Protein AF-A0A817C315-F1 (afdb_monomer_lite)

Structure (mmCIF, N/CA/C/O backbone):
data_AF-A0A817C315-F1
#
_entry.id   AF-A0A817C315-F1
#
loop_
_atom_site.group_PDB
_atom_site.id
_atom_site.type_symbol
_atom_site.label_atom_id
_atom_site.label_alt_id
_atom_site.label_comp_id
_atom_site.label_asym_id
_atom_site.label_entity_id
_atom_site.label_seq_id
_atom_site.pdbx_PDB_ins_code
_atom_site.Cartn_x
_atom_site.Cartn_y
_atom_site.Cartn_z
_atom_site.occupancy
_atom_site.B_iso_or_equiv
_atom_site.auth_seq_id
_atom_site.auth_comp_id
_atom_site.auth_asym_id
_atom_site.auth_ato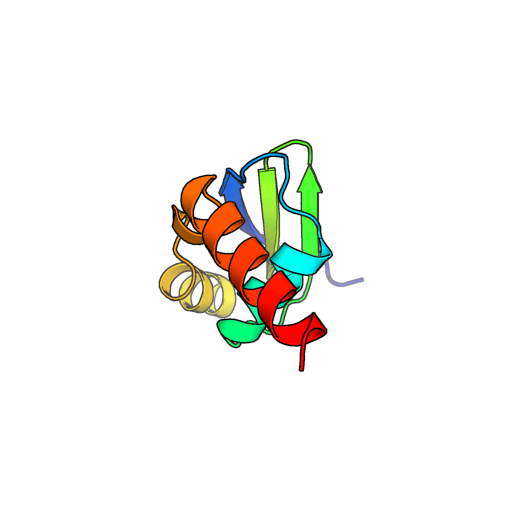m_id
_atom_site.pdbx_PDB_model_num
ATOM 1 N N . MET A 1 1 ? -22.874 -10.186 3.978 1.00 50.19 1 MET A N 1
ATOM 2 C CA . MET A 1 1 ? -21.522 -9.624 3.742 1.00 50.19 1 MET A CA 1
ATOM 3 C C . MET A 1 1 ? -21.454 -8.208 4.305 1.00 50.19 1 MET A C 1
ATOM 5 O O . MET A 1 1 ? -22.123 -7.330 3.773 1.00 50.19 1 MET A O 1
ATOM 9 N N . ARG A 1 2 ? -20.713 -7.958 5.395 1.00 55.81 2 ARG A N 1
ATOM 10 C CA . ARG A 1 2 ? -20.494 -6.577 5.869 1.00 55.81 2 ARG A CA 1
ATOM 11 C C . ARG A 1 2 ? -19.581 -5.866 4.859 1.00 55.81 2 ARG A C 1
ATOM 13 O O . ARG A 1 2 ? -18.416 -6.230 4.754 1.00 55.81 2 ARG A O 1
ATOM 20 N N . ARG A 1 3 ? -20.130 -4.916 4.093 1.00 73.44 3 ARG A N 1
ATOM 21 C CA . ARG A 1 3 ? -19.379 -4.067 3.153 1.00 73.44 3 ARG A CA 1
ATOM 22 C C . ARG A 1 3 ? -18.389 -3.210 3.946 1.00 73.44 3 ARG A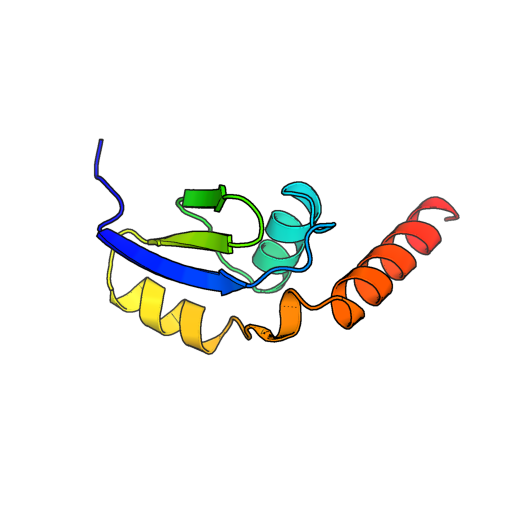 C 1
ATOM 24 O O . ARG A 1 3 ? -18.782 -2.602 4.941 1.00 73.44 3 ARG A O 1
ATOM 31 N N . TYR A 1 4 ? -17.126 -3.180 3.530 1.00 78.56 4 TYR A N 1
ATOM 32 C CA . TYR A 1 4 ? -16.163 -2.191 4.018 1.00 78.56 4 TYR A CA 1
ATOM 33 C C . TYR A 1 4 ? -16.739 -0.803 3.731 1.00 78.56 4 TYR A C 1
ATOM 35 O O . TYR A 1 4 ? -17.329 -0.593 2.677 1.00 78.56 4 TYR A O 1
ATOM 43 N N . ARG A 1 5 ? -16.703 0.113 4.698 1.00 84.75 5 ARG A N 1
ATOM 44 C CA . ARG A 1 5 ? -17.296 1.456 4.532 1.00 84.75 5 ARG A CA 1
ATOM 45 C C . ARG A 1 5 ? -16.243 2.554 4.485 1.00 84.75 5 ARG A C 1
ATOM 47 O O . ARG A 1 5 ? -16.516 3.629 3.968 1.00 84.75 5 ARG A O 1
ATOM 54 N N . TYR A 1 6 ? -15.049 2.263 4.989 1.00 90.75 6 TYR A N 1
ATOM 55 C CA . TYR A 1 6 ? -13.959 3.214 5.132 1.00 90.75 6 TYR A CA 1
ATOM 56 C C . TYR A 1 6 ? -12.779 2.746 4.300 1.00 90.75 6 TYR A C 1
ATOM 58 O O . TYR A 1 6 ? -12.459 1.557 4.307 1.00 90.75 6 TYR A O 1
ATOM 66 N N . TYR A 1 7 ? -12.138 3.674 3.597 1.00 91.50 7 TYR A N 1
ATOM 67 C CA . TYR A 1 7 ? -11.086 3.348 2.644 1.00 91.50 7 TYR A CA 1
ATOM 68 C C . TYR A 1 7 ? -9.933 4.334 2.741 1.00 91.50 7 TYR A C 1
ATOM 70 O O . TYR A 1 7 ? -10.139 5.513 3.041 1.00 91.50 7 TYR A O 1
ATOM 78 N N . ILE A 1 8 ? -8.740 3.839 2.437 1.00 91.44 8 ILE A N 1
ATOM 79 C CA . ILE A 1 8 ? -7.573 4.652 2.108 1.00 91.44 8 ILE A CA 1
ATOM 80 C C . ILE A 1 8 ? -7.212 4.363 0.653 1.00 91.44 8 ILE A C 1
ATOM 82 O O . ILE A 1 8 ? -7.346 3.224 0.195 1.00 91.44 8 ILE A O 1
ATOM 86 N N . LYS A 1 9 ? -6.801 5.404 -0.070 1.00 93.31 9 LYS A N 1
ATOM 87 C CA . LYS A 1 9 ? -6.418 5.334 -1.478 1.00 93.31 9 LYS A CA 1
ATOM 88 C C . LYS A 1 9 ? -5.003 5.877 -1.641 1.00 93.31 9 LYS A C 1
ATOM 90 O O . LYS A 1 9 ? -4.723 6.942 -1.103 1.00 93.31 9 LYS A O 1
ATOM 95 N N . TYR A 1 10 ? -4.163 5.169 -2.387 1.00 92.69 10 TYR A N 1
ATOM 96 C CA . TYR A 1 10 ? -2.791 5.582 -2.689 1.00 92.69 10 TYR A CA 1
ATOM 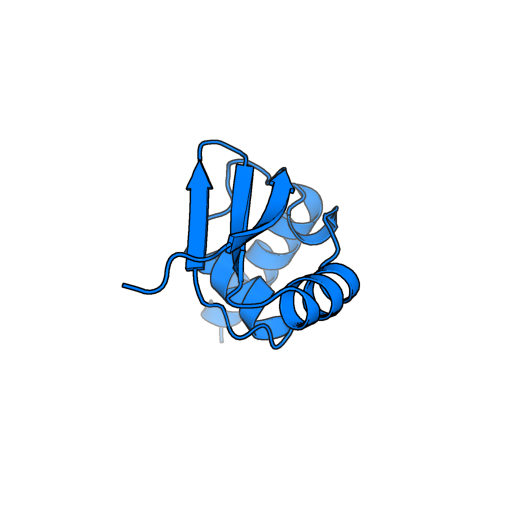97 C C . TYR A 1 10 ? -2.503 5.438 -4.176 1.00 92.69 10 TYR A C 1
ATOM 99 O O . TYR A 1 10 ? -2.909 4.443 -4.783 1.00 92.69 10 TYR A O 1
ATOM 107 N N . ASN A 1 11 ? -1.753 6.382 -4.743 1.00 94.25 11 ASN A N 1
ATOM 108 C CA . ASN A 1 11 ? -1.148 6.159 -6.048 1.00 94.25 11 ASN A CA 1
ATOM 109 C C . ASN A 1 11 ? 0.029 5.197 -5.898 1.00 94.25 11 ASN A C 1
ATOM 111 O O . ASN A 1 11 ? 0.882 5.361 -5.026 1.00 94.25 11 ASN A O 1
ATOM 115 N N . ILE A 1 12 ? 0.085 4.190 -6.761 1.00 94.50 12 ILE A N 1
ATOM 116 C CA . ILE A 1 12 ? 1.152 3.199 -6.766 1.00 94.50 12 ILE A CA 1
ATOM 117 C C . ILE A 1 12 ? 1.904 3.236 -8.084 1.00 94.50 12 ILE A C 1
ATOM 119 O O . ILE A 1 12 ? 1.347 3.429 -9.164 1.00 94.50 12 ILE A O 1
ATOM 123 N N . TYR A 1 13 ? 3.203 2.980 -8.015 1.00 95.06 13 TYR A N 1
ATOM 124 C CA . TYR A 1 13 ? 3.970 2.694 -9.212 1.00 95.06 13 TYR A CA 1
ATOM 125 C C . TYR A 1 13 ? 3.419 1.431 -9.891 1.00 95.06 13 TYR A C 1
ATOM 127 O O . TYR A 1 13 ? 3.351 0.374 -9.268 1.00 95.06 13 TYR A O 1
ATOM 135 N N . TYR A 1 14 ? 3.076 1.522 -11.179 1.00 92.56 14 TYR A N 1
ATOM 136 C CA . TYR A 1 14 ? 2.343 0.487 -11.933 1.00 92.56 14 TYR A CA 1
ATOM 137 C C . TYR A 1 14 ? 2.955 -0.928 -11.901 1.00 92.56 14 TYR A C 1
ATOM 139 O O . TYR A 1 14 ? 2.287 -1.901 -12.232 1.00 92.56 14 TYR A O 1
ATOM 147 N N . ARG A 1 15 ? 4.237 -1.070 -11.532 1.00 92.94 15 ARG A N 1
ATOM 148 C CA . ARG A 1 15 ? 4.905 -2.379 -11.405 1.00 92.94 15 ARG A CA 1
ATOM 149 C C . ARG A 1 15 ? 4.730 -3.039 -10.036 1.00 92.94 15 ARG A C 1
ATOM 151 O O . ARG A 1 15 ? 5.234 -4.148 -9.844 1.00 92.94 15 ARG A O 1
ATOM 158 N N . PHE A 1 16 ? 4.068 -2.391 -9.078 1.00 92.38 16 PHE A N 1
ATOM 159 C CA . PHE A 1 16 ? 3.744 -3.021 -7.802 1.00 92.38 16 PHE A CA 1
ATOM 160 C C . PHE A 1 16 ? 2.769 -4.173 -8.015 1.00 92.38 16 PHE A C 1
ATOM 162 O O . PHE A 1 16 ? 1.638 -3.997 -8.452 1.00 92.38 16 PHE A O 1
ATOM 169 N N . THR A 1 17 ? 3.215 -5.377 -7.671 1.00 91.12 17 THR A N 1
ATOM 170 C CA . THR A 1 17 ? 2.355 -6.556 -7.682 1.00 91.12 17 THR A CA 1
ATOM 171 C C . THR A 1 17 ? 1.566 -6.637 -6.380 1.00 91.12 17 T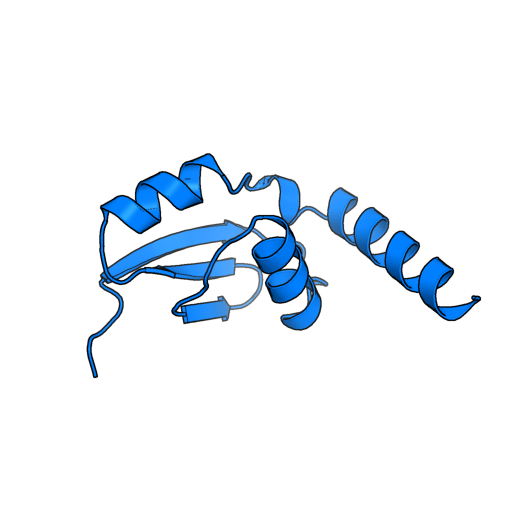HR A C 1
ATOM 173 O O . THR A 1 17 ? 2.029 -6.202 -5.323 1.00 91.12 17 THR A O 1
ATOM 176 N N . MET A 1 18 ? 0.405 -7.295 -6.420 1.00 91.00 18 MET A N 1
ATOM 177 C CA . MET A 1 18 ? -0.392 -7.574 -5.219 1.00 91.00 18 MET A CA 1
ATOM 178 C C . MET A 1 18 ? 0.414 -8.314 -4.134 1.00 91.00 18 MET A C 1
ATOM 180 O O . MET A 1 18 ? 0.171 -8.126 -2.943 1.00 91.00 18 MET A O 1
ATOM 184 N N . LYS A 1 19 ? 1.401 -9.134 -4.528 1.00 89.69 19 LYS A N 1
ATOM 185 C CA . LYS A 1 19 ? 2.318 -9.805 -3.597 1.00 89.69 19 LYS A CA 1
ATOM 186 C C . LYS A 1 19 ? 3.166 -8.795 -2.814 1.00 89.69 19 LYS A C 1
ATOM 188 O O . LYS A 1 19 ? 3.137 -8.823 -1.589 1.00 89.69 19 LYS A O 1
ATOM 193 N N . LEU A 1 20 ? 3.847 -7.882 -3.513 1.00 89.50 20 LEU A N 1
ATOM 194 C CA . LEU A 1 20 ? 4.676 -6.843 -2.888 1.00 89.50 20 LEU A CA 1
ATOM 195 C C . LEU A 1 20 ? 3.847 -5.906 -2.003 1.00 89.50 20 LEU A C 1
ATOM 197 O O . LEU A 1 20 ? 4.278 -5.546 -0.912 1.00 89.50 20 LEU A O 1
ATOM 201 N N . ILE A 1 21 ? 2.637 -5.549 -2.443 1.00 91.06 21 ILE A N 1
ATOM 202 C CA . ILE A 1 21 ? 1.707 -4.737 -1.648 1.00 91.06 21 ILE A CA 1
ATOM 203 C C . ILE A 1 21 ? 1.391 -5.448 -0.328 1.00 91.06 21 ILE A C 1
ATOM 205 O O . ILE A 1 21 ? 1.588 -4.876 0.740 1.00 91.06 21 ILE A O 1
ATOM 209 N N . LYS A 1 22 ? 0.970 -6.718 -0.375 1.00 89.44 22 LYS A N 1
ATOM 210 C CA . LYS A 1 22 ? 0.678 -7.504 0.837 1.00 89.44 22 LYS A CA 1
ATOM 211 C C . LYS A 1 22 ? 1.895 -7.646 1.755 1.00 89.44 22 LYS A C 1
ATOM 213 O O . LYS A 1 22 ? 1.735 -7.640 2.970 1.00 89.44 22 LYS A O 1
ATOM 218 N N . GLU A 1 23 ? 3.100 -7.762 1.206 1.00 88.38 23 GLU A N 1
ATOM 219 C CA . GLU A 1 23 ? 4.334 -7.810 1.998 1.00 88.38 23 GLU A CA 1
ATOM 220 C C . GLU A 1 23 ? 4.616 -6.489 2.717 1.00 88.38 23 GLU A C 1
ATOM 222 O O . GLU A 1 23 ? 4.869 -6.508 3.919 1.00 88.38 23 GLU A O 1
ATOM 227 N N . ILE A 1 24 ? 4.525 -5.348 2.023 1.00 88.69 24 ILE A N 1
ATOM 228 C CA . ILE A 1 24 ? 4.682 -4.021 2.641 1.00 88.69 24 ILE A CA 1
ATOM 229 C C . ILE A 1 24 ? 3.671 -3.848 3.768 1.00 88.69 24 ILE A C 1
ATOM 231 O O . ILE A 1 24 ? 4.033 -3.471 4.881 1.00 88.69 24 ILE A O 1
ATOM 235 N N . LEU A 1 25 ? 2.406 -4.160 3.502 1.00 88.69 25 LEU A N 1
ATOM 236 C CA . LEU A 1 25 ? 1.363 -4.002 4.499 1.00 88.69 25 LEU A CA 1
ATOM 237 C C . LEU A 1 25 ? 1.577 -4.954 5.699 1.00 88.69 25 LEU A C 1
ATOM 239 O O . LEU A 1 25 ? 1.342 -4.555 6.834 1.00 88.69 25 LEU A O 1
ATOM 243 N N . ARG A 1 26 ? 2.065 -6.188 5.486 1.00 87.88 26 ARG A N 1
ATOM 244 C CA . ARG A 1 26 ? 2.448 -7.105 6.579 1.00 87.88 26 ARG A CA 1
ATOM 245 C C . ARG A 1 26 ? 3.611 -6.572 7.415 1.00 87.88 26 ARG A C 1
ATOM 247 O O . ARG A 1 26 ? 3.542 -6.669 8.634 1.00 87.88 26 ARG A O 1
ATOM 254 N N . LYS A 1 27 ? 4.649 -6.010 6.783 1.00 87.06 27 LYS A N 1
ATOM 255 C CA . LYS A 1 27 ? 5.800 -5.398 7.479 1.00 87.06 27 LYS A CA 1
ATOM 256 C C . LYS A 1 27 ? 5.386 -4.228 8.377 1.00 87.06 27 LYS A C 1
ATOM 258 O O . LYS A 1 27 ? 6.030 -3.997 9.386 1.00 87.06 27 LYS A O 1
ATOM 263 N N . ASN A 1 28 ? 4.308 -3.530 8.022 1.00 85.12 28 ASN A N 1
ATOM 264 C CA . ASN A 1 28 ? 3.725 -2.446 8.816 1.00 85.12 28 ASN A CA 1
ATOM 265 C C . ASN A 1 28 ? 2.628 -2.934 9.789 1.00 85.12 28 ASN A C 1
ATOM 267 O O . ASN A 1 28 ? 1.815 -2.139 10.248 1.00 85.12 28 ASN A O 1
ATOM 271 N N . GLU A 1 29 ? 2.554 -4.244 10.062 1.00 85.56 29 GLU A N 1
ATOM 272 C CA . GLU A 1 29 ? 1.598 -4.866 10.997 1.00 85.56 29 GLU A CA 1
ATOM 273 C C . GLU A 1 29 ? 0.114 -4.600 10.683 1.00 85.56 29 GLU A C 1
ATOM 275 O O . GLU A 1 29 ? -0.775 -4.618 11.543 1.00 85.56 29 GLU A O 1
ATOM 280 N N . ILE A 1 30 ? -0.190 -4.397 9.405 1.00 82.56 30 ILE A N 1
ATOM 281 C CA . ILE A 1 30 ? -1.533 -4.044 8.965 1.00 82.56 30 ILE A CA 1
ATOM 282 C C . ILE A 1 30 ? -2.305 -5.318 8.722 1.00 82.56 30 ILE A C 1
ATOM 284 O O . ILE A 1 30 ? -2.028 -6.064 7.788 1.00 82.56 30 ILE A O 1
ATOM 288 N N . LYS A 1 31 ? -3.316 -5.583 9.545 1.00 74.31 31 LYS A N 1
ATOM 289 C CA . LYS A 1 31 ? -4.193 -6.739 9.352 1.00 74.31 31 LYS A CA 1
ATOM 290 C C . LYS A 1 31 ? -5.237 -6.364 8.299 1.00 74.31 31 LYS A C 1
ATOM 292 O O . LYS A 1 31 ? -6.258 -5.757 8.612 1.00 74.31 31 LYS A O 1
ATOM 297 N N . HIS A 1 32 ? -4.944 -6.643 7.025 1.00 65.50 32 HIS A N 1
ATOM 298 C CA . HIS A 1 32 ? -5.810 -6.232 5.913 1.00 65.50 32 HIS A CA 1
ATOM 299 C C . HIS A 1 32 ? -7.174 -6.911 6.009 1.00 65.50 32 HIS A C 1
ATOM 301 O O . HIS A 1 32 ? -7.258 -8.105 6.296 1.00 65.50 32 HIS A O 1
ATOM 307 N N . ILE A 1 33 ? -8.231 -6.168 5.686 1.00 71.38 33 ILE A N 1
ATOM 308 C CA . ILE A 1 33 ? -9.584 -6.720 5.621 1.00 71.38 33 ILE A CA 1
ATOM 309 C C . ILE A 1 33 ? -10.098 -6.743 4.170 1.00 71.38 33 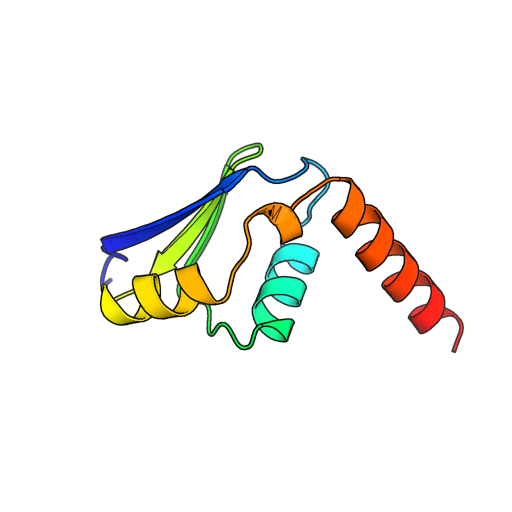ILE A C 1
ATOM 311 O O . ILE A 1 33 ? -10.788 -7.686 3.782 1.00 71.38 33 ILE A O 1
ATOM 315 N N . HIS A 1 34 ? -9.668 -5.787 3.336 1.00 87.56 34 HIS A N 1
ATOM 316 C CA . HIS A 1 34 ? -9.837 -5.807 1.880 1.00 87.56 34 HIS A CA 1
ATOM 317 C C . HIS A 1 34 ? -8.761 -4.961 1.189 1.00 87.56 34 HIS A C 1
ATOM 319 O O . HIS A 1 34 ? -8.478 -3.857 1.647 1.00 87.56 34 HIS A O 1
ATOM 325 N N . VAL A 1 35 ? -8.157 -5.473 0.115 1.00 91.12 35 VAL A N 1
ATOM 326 C CA . VAL A 1 35 ? -7.150 -4.761 -0.689 1.00 91.12 35 VAL A CA 1
ATOM 327 C C . VAL A 1 35 ? -7.465 -4.992 -2.156 1.00 91.12 35 VAL A C 1
ATOM 329 O O . VAL A 1 35 ? -7.599 -6.142 -2.576 1.00 91.12 35 VAL A O 1
ATOM 332 N N . GLU A 1 36 ? -7.549 -3.910 -2.915 1.00 92.25 36 GLU A N 1
ATOM 333 C CA . GLU A 1 36 ? -7.839 -3.909 -4.343 1.00 92.25 36 GLU A CA 1
ATOM 334 C C . GLU A 1 36 ? -6.884 -2.951 -5.060 1.00 92.25 36 GLU A C 1
ATOM 336 O O . GLU A 1 36 ? -6.434 -1.961 -4.483 1.00 92.25 36 GLU A O 1
ATOM 341 N N . VAL A 1 37 ? -6.545 -3.267 -6.307 1.00 92.06 37 VAL A N 1
ATOM 342 C CA . VAL A 1 37 ? -5.757 -2.394 -7.179 1.00 92.06 37 VAL A CA 1
ATOM 343 C C . VAL A 1 37 ? -6.537 -2.199 -8.467 1.00 92.06 37 VAL A C 1
ATOM 345 O O . VAL A 1 37 ? -6.904 -3.182 -9.109 1.00 92.06 37 VAL A O 1
ATOM 348 N N . VAL A 1 38 ? -6.760 -0.942 -8.833 1.00 92.81 38 VAL A N 1
ATOM 349 C CA . VAL A 1 38 ? -7.397 -0.537 -10.089 1.00 92.81 38 VAL A CA 1
ATOM 350 C C . VAL A 1 38 ? -6.418 0.387 -10.803 1.00 92.81 38 VAL A C 1
ATOM 352 O O . VAL A 1 38 ? -6.128 1.475 -10.310 1.00 92.81 38 VAL A O 1
ATOM 355 N N . ASP A 1 39 ? -5.851 -0.071 -11.919 1.00 92.12 39 ASP A N 1
ATOM 356 C CA . ASP A 1 39 ? -4.744 0.584 -12.627 1.00 92.12 39 ASP A CA 1
ATOM 357 C C . ASP A 1 39 ? -3.547 0.903 -11.708 1.00 92.12 39 ASP A C 1
ATOM 359 O O . ASP A 1 39 ? -2.821 0.008 -11.274 1.00 92.12 39 ASP A O 1
ATOM 363 N N . VAL A 1 40 ? -3.341 2.187 -11.406 1.00 93.25 40 VAL A N 1
ATOM 364 C CA . VAL A 1 40 ? -2.288 2.711 -10.522 1.00 93.25 40 VAL A CA 1
ATOM 365 C C . VAL A 1 40 ? -2.831 3.156 -9.164 1.00 93.25 40 VAL A C 1
ATOM 367 O O . VAL A 1 40 ? -2.134 3.834 -8.415 1.00 93.25 40 VAL A O 1
ATOM 370 N N . LEU A 1 41 ? -4.064 2.785 -8.826 1.00 95.00 41 LEU A N 1
ATOM 371 C CA . LEU A 1 41 ? -4.706 3.140 -7.569 1.00 95.00 41 LEU A CA 1
ATOM 372 C C . LEU A 1 41 ? -4.811 1.915 -6.659 1.00 95.00 41 LEU A C 1
ATOM 374 O O . LEU A 1 41 ? -5.491 0.940 -6.977 1.00 95.00 41 LEU A O 1
ATOM 378 N N . LEU A 1 42 ? -4.173 1.983 -5.493 1.00 93.75 42 LEU A N 1
ATOM 379 C CA . LEU A 1 42 ? -4.338 1.015 -4.412 1.00 93.75 42 LEU A CA 1
ATOM 380 C C . LEU A 1 42 ? -5.462 1.463 -3.485 1.00 93.75 42 LEU A C 1
ATOM 382 O O . LEU A 1 42 ? -5.441 2.579 -2.971 1.00 93.75 42 LEU A O 1
ATOM 386 N N . ILE A 1 43 ? -6.407 0.564 -3.226 1.00 93.56 43 ILE A N 1
ATOM 387 C CA . ILE A 1 43 ? -7.542 0.774 -2.333 1.00 93.56 43 ILE A CA 1
ATOM 388 C C . ILE A 1 43 ? -7.440 -0.219 -1.175 1.00 93.56 43 ILE A C 1
ATOM 390 O O . ILE A 1 43 ? -7.402 -1.433 -1.376 1.00 93.56 43 ILE A O 1
ATOM 394 N N . ILE A 1 44 ? -7.429 0.296 0.055 1.00 92.00 44 ILE A N 1
ATOM 395 C CA . ILE A 1 44 ? -7.404 -0.512 1.279 1.00 92.00 44 ILE A CA 1
ATOM 396 C C . ILE A 1 44 ? -8.686 -0.243 2.065 1.00 92.00 44 ILE A C 1
ATOM 398 O O . ILE A 1 44 ? -8.947 0.892 2.463 1.00 92.00 44 ILE A O 1
ATOM 402 N N . GLY A 1 45 ? -9.496 -1.283 2.268 1.00 91.38 45 GLY A N 1
ATOM 403 C CA . GLY A 1 45 ? -10.801 -1.214 2.925 1.00 91.38 45 GLY A CA 1
ATOM 404 C C . GLY A 1 45 ? -10.781 -1.650 4.393 1.00 91.38 45 GLY A C 1
ATOM 405 O O . GLY A 1 45 ? -10.203 -2.680 4.753 1.00 91.38 45 GLY A O 1
ATOM 406 N N . PHE A 1 46 ? -11.496 -0.895 5.232 1.00 89.19 46 PHE A N 1
ATOM 407 C CA . PHE A 1 46 ? -11.595 -1.077 6.681 1.00 89.19 46 PHE A CA 1
ATOM 408 C C . PHE A 1 46 ? -13.053 -1.200 7.153 1.00 89.19 46 PHE A C 1
ATOM 410 O O . PHE A 1 46 ? -13.992 -0.658 6.557 1.00 89.19 46 PHE A O 1
ATOM 417 N N . LYS A 1 47 ? -13.253 -1.953 8.245 1.00 86.62 47 LYS A N 1
ATOM 418 C CA . LYS A 1 47 ? -14.581 -2.224 8.834 1.00 86.62 47 LYS A CA 1
ATOM 419 C C . LYS A 1 47 ? -15.098 -1.085 9.715 1.00 86.62 47 LYS A C 1
ATOM 421 O O . LYS A 1 47 ? -16.308 -0.964 9.867 1.00 86.62 47 LYS A O 1
ATOM 426 N N . ASN A 1 48 ? -14.206 -0.290 10.298 1.00 88.38 48 ASN A N 1
ATOM 427 C CA . ASN A 1 48 ? -14.541 0.868 11.123 1.00 88.38 48 ASN A CA 1
ATOM 428 C C . ASN A 1 48 ? -13.551 2.012 10.855 1.00 88.38 48 ASN A C 1
ATOM 430 O O . ASN A 1 48 ? -12.478 1.796 10.286 1.00 88.38 48 ASN A O 1
ATOM 434 N N . GLU A 1 49 ? -13.939 3.218 11.254 1.00 91.06 49 GLU A N 1
ATOM 435 C CA . GLU A 1 49 ? -13.180 4.444 11.010 1.00 91.06 49 GLU A CA 1
ATOM 436 C C . GLU A 1 49 ? -11.904 4.549 11.851 1.00 91.06 49 GLU A C 1
ATOM 438 O O . GLU A 1 49 ? -10.881 5.009 11.354 1.00 91.06 49 GLU A O 1
ATOM 443 N N . MET A 1 50 ? -11.937 4.058 13.091 1.00 90.56 50 MET A N 1
ATOM 444 C CA . MET A 1 50 ? -10.792 4.090 14.004 1.00 90.56 50 MET A CA 1
ATOM 445 C C . MET A 1 50 ? -9.583 3.344 13.421 1.00 90.56 50 MET A C 1
ATOM 447 O O . MET A 1 50 ? -8.477 3.875 13.401 1.00 90.56 50 MET A O 1
ATOM 451 N N . LEU A 1 51 ? -9.799 2.150 12.855 1.00 88.94 51 LEU A N 1
ATOM 452 C CA . LEU A 1 51 ? -8.749 1.389 12.169 1.00 88.94 51 LEU A CA 1
ATOM 453 C C . LEU A 1 51 ? -8.225 2.128 10.939 1.00 88.94 51 LEU A C 1
ATOM 455 O O . LEU A 1 51 ? -7.023 2.127 10.699 1.00 88.94 51 LEU A O 1
ATOM 459 N N . LYS A 1 52 ? -9.111 2.768 10.165 1.00 91.12 52 LYS A N 1
ATOM 460 C CA . LYS A 1 52 ? -8.696 3.583 9.017 1.00 91.12 52 LYS A C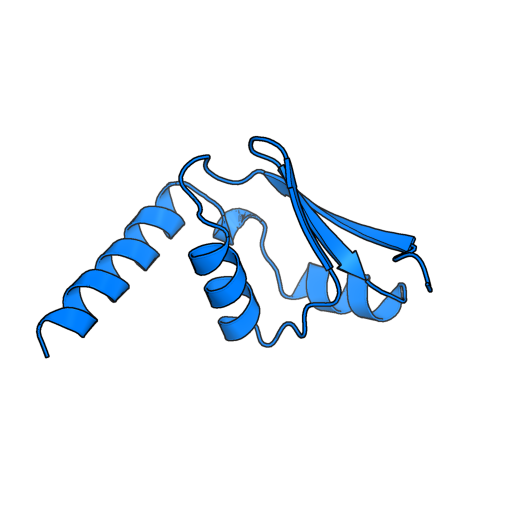A 1
ATOM 461 C C . LYS A 1 52 ? -7.751 4.694 9.483 1.00 91.12 52 LYS A C 1
ATOM 463 O O . LYS A 1 52 ? -6.689 4.840 8.899 1.00 91.12 52 LYS A O 1
ATOM 468 N N . GLN A 1 53 ? -8.104 5.439 10.530 1.00 91.06 53 GLN A N 1
ATOM 469 C CA . GLN A 1 53 ? -7.265 6.526 11.046 1.00 91.06 53 GLN A CA 1
ATOM 470 C C . GLN A 1 53 ? -5.919 6.014 11.572 1.00 91.06 53 GLN A C 1
ATOM 472 O O . GLN A 1 53 ? -4.881 6.542 11.181 1.00 91.06 53 GLN A O 1
ATOM 477 N N . GLN A 1 54 ? -5.927 4.943 12.371 1.00 89.62 54 GLN A N 1
ATOM 478 C CA . GLN A 1 54 ? -4.707 4.319 12.885 1.00 89.62 54 GLN A CA 1
ATOM 479 C C . GLN A 1 54 ? -3.771 3.889 11.744 1.00 89.62 54 GLN A C 1
ATOM 481 O O . GLN A 1 54 ? -2.596 4.249 11.728 1.00 89.62 54 GLN A O 1
ATOM 486 N N . TYR A 1 55 ? -4.286 3.153 10.756 1.00 88.62 55 TYR A N 1
ATOM 487 C CA . TYR A 1 55 ? -3.461 2.657 9.656 1.00 88.62 55 TYR A CA 1
ATOM 488 C C . TYR A 1 55 ? -3.064 3.739 8.656 1.00 88.62 55 TYR A C 1
ATOM 490 O O . TYR A 1 55 ? -2.004 3.630 8.051 1.00 88.62 55 TYR A O 1
ATOM 498 N N . GLN A 1 56 ? -3.864 4.794 8.499 1.00 88.50 56 GLN A N 1
ATOM 499 C CA . GLN A 1 56 ? -3.498 5.949 7.680 1.00 88.50 56 GLN A CA 1
ATOM 500 C C . GLN A 1 56 ? -2.305 6.706 8.271 1.00 88.50 56 GLN A C 1
ATOM 502 O O . GLN A 1 56 ? -1.494 7.229 7.517 1.00 88.50 56 GLN A O 1
ATOM 507 N N . GLN A 1 57 ? -2.173 6.741 9.599 1.00 86.94 57 GLN A N 1
ATOM 508 C CA . GLN A 1 57 ? -1.000 7.321 10.259 1.00 86.94 57 GLN A CA 1
ATOM 509 C C . GLN A 1 57 ? 0.243 6.430 10.120 1.00 86.94 57 GLN A C 1
ATOM 511 O O . GLN A 1 57 ? 1.356 6.940 10.054 1.00 86.94 57 GLN A O 1
ATOM 516 N N . GLN A 1 58 ? 0.061 5.107 10.056 1.00 86.12 58 GLN A N 1
ATOM 517 C CA . GLN A 1 58 ? 1.159 4.144 9.911 1.00 86.12 58 GLN A CA 1
ATOM 518 C C . GLN A 1 58 ? 1.627 3.967 8.453 1.00 86.12 58 GLN A C 1
ATOM 520 O O . GLN A 1 58 ? 2.799 3.684 8.216 1.00 86.12 58 GLN A O 1
ATOM 525 N N . LEU A 1 59 ? 0.738 4.126 7.466 1.00 86.75 59 LEU A N 1
ATOM 526 C CA . LEU A 1 59 ? 1.053 3.985 6.041 1.00 86.75 59 LEU A CA 1
ATOM 527 C C . LEU A 1 59 ? 1.345 5.328 5.380 1.00 86.75 59 LEU A C 1
ATOM 529 O O . LEU A 1 59 ? 0.432 6.082 5.038 1.00 86.75 59 LEU A O 1
ATOM 533 N N . SER A 1 60 ? 2.619 5.563 5.082 1.00 84.94 60 SER A N 1
ATOM 534 C CA . SER A 1 60 ? 3.010 6.643 4.175 1.00 84.94 60 SER A CA 1
ATOM 535 C C . SER A 1 60 ? 2.714 6.272 2.716 1.00 84.94 60 SER A C 1
ATOM 537 O O . SER A 1 60 ? 3.007 5.157 2.278 1.00 84.94 60 SER A O 1
ATOM 539 N N . GLU A 1 61 ? 2.185 7.222 1.936 1.00 79.19 61 GLU A N 1
ATOM 540 C CA . GLU A 1 61 ? 2.005 7.071 0.481 1.00 79.19 61 GLU A CA 1
ATOM 541 C C . GLU A 1 61 ? 3.342 6.824 -0.237 1.00 79.19 61 GLU A C 1
ATOM 543 O O . GLU A 1 61 ? 3.407 6.115 -1.244 1.00 79.19 61 GLU A O 1
ATOM 548 N N . GLU A 1 62 ? 4.442 7.321 0.331 1.00 87.94 62 GLU A N 1
ATOM 549 C CA . GLU A 1 62 ? 5.784 7.188 -0.232 1.00 87.94 62 GLU A CA 1
ATOM 550 C C . GLU A 1 62 ? 6.212 5.723 -0.404 1.00 87.94 62 GLU A C 1
ATOM 552 O O . GLU A 1 62 ? 7.028 5.410 -1.279 1.00 87.94 62 GLU A O 1
ATOM 557 N N . LEU A 1 63 ? 5.625 4.800 0.368 1.00 88.50 63 LEU A N 1
ATOM 558 C CA . LEU A 1 63 ? 5.892 3.359 0.311 1.00 88.50 63 LEU A CA 1
ATOM 559 C C . LEU A 1 63 ? 5.634 2.747 -1.071 1.00 88.50 63 LEU A C 1
ATOM 561 O O . LEU A 1 63 ? 6.294 1.773 -1.438 1.00 88.50 63 LEU A O 1
ATOM 565 N N . PHE A 1 64 ? 4.724 3.325 -1.857 1.00 91.81 64 PHE A N 1
ATOM 566 C CA . PHE A 1 64 ? 4.321 2.785 -3.157 1.00 91.81 64 PHE A CA 1
ATOM 567 C C . PHE A 1 64 ? 4.941 3.522 -4.351 1.00 91.81 64 PHE A C 1
ATOM 569 O O . PHE A 1 64 ? 4.484 3.401 -5.490 1.00 91.81 64 PHE A O 1
ATOM 576 N N . THR A 1 65 ? 6.036 4.246 -4.123 1.00 93.88 65 THR A N 1
ATOM 577 C CA . THR A 1 65 ? 6.774 4.960 -5.170 1.00 93.88 65 THR A CA 1
ATOM 578 C C . THR A 1 65 ? 7.687 4.049 -5.993 1.00 93.88 65 THR A C 1
ATOM 580 O O . THR A 1 65 ? 8.100 2.962 -5.574 1.00 93.88 65 THR A O 1
ATOM 583 N N . ARG A 1 66 ? 8.088 4.533 -7.178 1.00 94.50 66 ARG A N 1
ATOM 584 C CA . ARG A 1 66 ? 9.097 3.873 -8.027 1.00 94.50 66 ARG A CA 1
ATOM 585 C C . ARG A 1 66 ? 10.382 3.576 -7.248 1.00 94.50 66 ARG A C 1
ATOM 587 O O . ARG A 1 66 ? 10.957 2.508 -7.431 1.00 94.50 66 ARG A O 1
ATOM 594 N N . HIS A 1 67 ? 10.830 4.505 -6.404 1.00 92.81 67 HIS A N 1
ATOM 595 C CA . HIS A 1 67 ? 12.047 4.348 -5.610 1.00 92.81 67 HIS A CA 1
ATOM 596 C C . HIS A 1 67 ? 11.955 3.129 -4.681 1.00 92.81 67 HIS A C 1
ATOM 598 O O . HIS A 1 67 ? 12.778 2.215 -4.773 1.00 92.81 67 HIS A O 1
ATOM 604 N N . ASN A 1 68 ? 10.890 3.065 -3.879 1.00 90.56 68 ASN A N 1
ATOM 605 C CA . ASN A 1 68 ? 10.671 1.973 -2.934 1.00 90.56 68 ASN A CA 1
ATOM 606 C C . ASN A 1 68 ? 10.454 0.623 -3.622 1.00 90.56 68 ASN A C 1
ATOM 608 O O . ASN A 1 68 ? 10.942 -0.394 -3.132 1.00 90.56 68 ASN A O 1
ATOM 612 N N . TYR A 1 69 ? 9.830 0.591 -4.803 1.00 92.75 69 TYR A N 1
ATOM 613 C CA . TYR A 1 69 ? 9.742 -0.637 -5.601 1.00 92.75 69 TYR A CA 1
ATOM 614 C C . TYR A 1 69 ? 11.123 -1.254 -5.873 1.00 92.75 69 TYR A C 1
ATOM 616 O O . TYR A 1 69 ? 11.329 -2.450 -5.655 1.00 92.75 69 TYR A O 1
ATOM 624 N N . TYR A 1 70 ? 12.085 -0.450 -6.340 1.00 91.00 70 TYR A N 1
ATOM 625 C CA . TYR A 1 70 ? 13.423 -0.952 -6.656 1.00 91.00 70 TYR A CA 1
ATOM 626 C C . TYR A 1 70 ? 14.196 -1.368 -5.405 1.00 91.00 70 TYR A C 1
ATOM 628 O O . TYR A 1 70 ? 14.896 -2.379 -5.455 1.00 91.00 70 TYR A O 1
ATOM 636 N N . GLN A 1 71 ? 14.035 -0.657 -4.286 1.00 88.00 71 GLN A N 1
ATOM 637 C CA . GLN A 1 71 ? 14.609 -1.081 -3.008 1.00 88.00 71 GLN A CA 1
ATOM 638 C C . GLN A 1 71 ? 14.058 -2.450 -2.576 1.00 88.00 71 GLN A C 1
ATOM 640 O O . GLN A 1 71 ? 14.828 -3.384 -2.354 1.00 88.00 71 GLN A O 1
ATOM 645 N N . GLN A 1 72 ? 12.730 -2.619 -2.554 1.00 84.25 72 GLN A N 1
ATOM 646 C CA . GLN A 1 72 ? 12.091 -3.884 -2.167 1.00 84.25 72 GLN A CA 1
ATOM 647 C C . GLN A 1 72 ? 12.466 -5.034 -3.112 1.00 84.25 72 GLN A C 1
ATOM 649 O O . GLN A 1 72 ? 12.669 -6.161 -2.661 1.00 84.25 72 GLN A O 1
ATOM 654 N N . ARG A 1 73 ? 12.600 -4.774 -4.420 1.00 82.62 73 ARG A N 1
ATOM 655 C CA . ARG A 1 73 ? 13.017 -5.791 -5.397 1.00 82.62 73 ARG A CA 1
ATOM 656 C C . ARG A 1 73 ? 14.453 -6.268 -5.164 1.00 82.62 73 ARG A C 1
ATOM 658 O O . ARG A 1 73 ? 14.695 -7.467 -5.267 1.00 82.62 73 ARG A O 1
ATOM 665 N N . ARG A 1 74 ? 15.382 -5.364 -4.832 1.00 81.31 74 ARG A N 1
ATOM 666 C CA . ARG A 1 74 ? 16.783 -5.715 -4.532 1.00 81.31 74 ARG A CA 1
ATOM 667 C C . ARG A 1 74 ? 16.893 -6.598 -3.291 1.00 81.31 74 ARG A C 1
ATOM 669 O O . ARG A 1 74 ? 17.565 -7.622 -3.340 1.00 81.31 74 ARG A O 1
ATOM 676 N N . HIS A 1 75 ? 16.160 -6.270 -2.226 1.00 72.69 75 HIS A N 1
ATOM 677 C CA . HIS A 1 75 ? 16.109 -7.116 -1.028 1.00 72.69 75 HIS A CA 1
ATOM 678 C C . HIS A 1 75 ? 15.639 -8.549 -1.337 1.00 72.69 75 HIS A C 1
ATOM 680 O O . HIS A 1 75 ? 16.174 -9.503 -0.786 1.00 72.69 75 HIS A O 1
ATOM 686 N N . HIS A 1 76 ? 14.694 -8.722 -2.265 1.00 65.81 76 HIS A N 1
ATOM 687 C CA . HIS A 1 76 ? 14.212 -10.049 -2.664 1.00 65.81 76 HIS A CA 1
ATOM 688 C C . HIS A 1 76 ? 15.190 -10.858 -3.523 1.00 65.81 76 HIS A C 1
ATOM 690 O O . HIS A 1 76 ? 15.075 -12.081 -3.558 1.00 65.81 76 HIS A O 1
ATOM 696 N N . GLN A 1 77 ? 16.112 -10.206 -4.237 1.00 65.12 77 GLN A N 1
ATOM 697 C CA . GLN A 1 77 ? 17.122 -10.910 -5.031 1.00 65.12 77 GLN A CA 1
ATOM 698 C C . GLN A 1 77 ? 18.214 -11.499 -4.132 1.00 65.12 77 GLN A C 1
ATOM 700 O O . GLN A 1 77 ? 18.538 -12.669 -4.286 1.00 65.12 77 GLN A O 1
ATOM 705 N N . HIS A 1 78 ? 18.668 -10.759 -3.117 1.00 60.28 78 HIS A N 1
ATOM 706 C CA . HIS A 1 78 ? 19.694 -11.252 -2.190 1.00 60.28 78 HIS A CA 1
ATOM 707 C C . HIS A 1 78 ? 19.236 -12.427 -1.310 1.00 60.28 78 HIS A C 1
ATOM 709 O O . HIS A 1 78 ? 20.037 -13.295 -0.992 1.00 60.28 78 HIS A O 1
ATOM 715 N N . HIS A 1 79 ? 17.949 -12.514 -0.960 1.00 55.84 79 HIS A N 1
ATOM 716 C CA . HIS A 1 79 ? 17.418 -13.639 -0.175 1.00 55.84 79 HIS A CA 1
ATOM 717 C C . HIS A 1 79 ? 17.242 -14.949 -0.962 1.00 55.84 79 HIS A C 1
ATOM 719 O O . HIS A 1 79 ? 16.862 -15.951 -0.367 1.00 55.84 79 HIS A O 1
ATOM 725 N N . ARG A 1 80 ? 17.452 -14.958 -2.286 1.00 53.84 80 ARG A N 1
ATOM 726 C CA . ARG A 1 80 ? 17.421 -16.189 -3.102 1.00 53.84 80 ARG A CA 1
ATOM 727 C C . ARG A 1 80 ? 18.805 -16.782 -3.366 1.00 53.84 80 ARG A C 1
ATOM 729 O O . ARG A 1 80 ? 18.880 -17.868 -3.928 1.00 53.84 80 ARG A O 1
ATOM 736 N N . GLU A 1 81 ? 19.863 -16.061 -3.010 1.00 53.53 81 GLU A N 1
ATOM 737 C CA . GLU A 1 81 ? 21.261 -16.471 -3.200 1.00 53.53 81 GLU A CA 1
ATOM 738 C C . GLU A 1 81 ? 21.905 -16.984 -1.896 1.00 53.53 81 GLU A C 1
ATOM 740 O O . GLU A 1 81 ? 23.091 -17.304 -1.886 1.00 53.53 81 GLU A O 1
ATOM 745 N N . GLN A 1 82 ? 21.124 -17.074 -0.812 1.00 46.28 82 GLN A N 1
ATOM 746 C CA . GLN A 1 82 ? 21.461 -17.751 0.446 1.00 46.28 82 GLN A CA 1
ATOM 747 C C . GLN A 1 82 ? 20.604 -19.006 0.589 1.00 46.28 82 GLN A C 1
ATOM 749 O O . GLN A 1 82 ? 21.137 -20.013 1.100 1.00 46.28 82 GLN A O 1
#

Sequence (82 aa):
MRRYRYYIKYNIYYRFTMKLIKEILRKNEIKHIHVEVVDVLLIIGFKNEMLKQQYQQQLSEELFTRHNYYQQRRHHQHHREQ

pLDDT: mean 84.86, std 11.62, range [46.28, 95.06]

Radius of gyration: 13.54 Å; chains: 1; bounding box: 43×25×27 Å

Foldseek 3Di:
DQDQDDKDKAFADQPDDPVNVVVVCVVLVHPFPDWDDDRRMIITGDNDDVSVVVVVVSDDSCCRDPVNVVVSVVVVVVVVVD

Secondary structure (DSSP, 8-state):
-----EEEEEE--TT--HHHHHHHHHHTT---SEEEEETTEEEEEESSHHHHHHHHHH--GGGGSHHHHHHHHHHHHHTT--